Protein AF-A0A3D4AMB6-F1 (afdb_monomer_lite)

Secondary structure (DSSP, 8-state):
-BTTB-----------HHHHHHHHSS-HHHHHHHHHHHHHHHHHHTSTT--SS---GGGS-SHHHHHHHHHH-

Sequence (73 aa):
KKDGKDKTYYLYNVCDHQECYKEVGSQAISYTTGVPAMIGAMLVMNGTWKKPGVYNIEEFDPDPFMEALNKWG

Foldseek 3Di:
DPPPDDDDDDDDDDDDQVVCCVPPNGGPVCVVVVQLVVQVVVCCVVVVPPDPDDDDPVVHDCVSVVVSVVVRD

Structure (mmCIF, N/CA/C/O backbone):
data_AF-A0A3D4AMB6-F1
#
_entry.id   AF-A0A3D4AMB6-F1
#
loop_
_atom_site.group_PDB
_atom_site.id
_atom_site.type_symbol
_atom_site.label_atom_id
_atom_site.label_alt_id
_atom_site.label_comp_id
_atom_site.label_asym_id
_atom_site.label_entity_id
_atom_site.label_seq_id
_atom_site.pdbx_PDB_ins_code
_atom_site.Cartn_x
_atom_site.Cartn_y
_atom_site.Cartn_z
_atom_site.occupancy
_atom_site.B_iso_or_equiv
_atom_site.auth_seq_id
_atom_site.auth_comp_id
_atom_site.auth_asym_id
_atom_site.auth_atom_id
_atom_site.pdbx_PDB_model_num
ATOM 1 N N . LYS A 1 1 ? -10.258 -10.315 22.132 1.00 74.56 1 LYS A N 1
ATOM 2 C CA . LYS A 1 1 ? -11.563 -10.99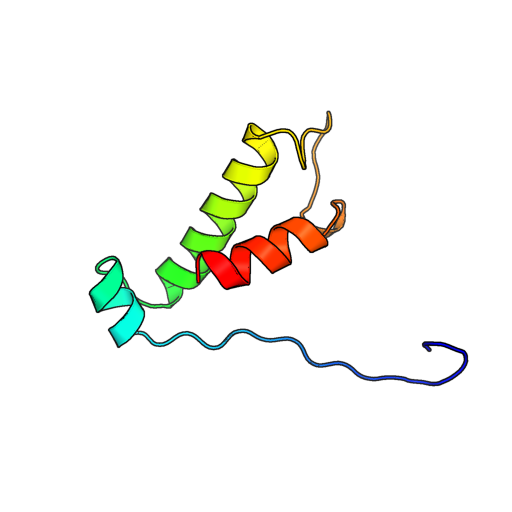8 21.966 1.00 74.56 1 LYS A CA 1
ATOM 3 C C . LYS A 1 1 ? -12.437 -10.231 20.986 1.00 74.56 1 LYS A C 1
ATOM 5 O O . LYS A 1 1 ? -12.548 -9.025 21.138 1.00 74.56 1 LYS A O 1
ATOM 10 N N . LYS A 1 2 ? -13.048 -10.896 20.007 1.00 88.62 2 LYS A N 1
ATOM 11 C CA . LYS A 1 2 ? -14.125 -10.333 19.176 1.00 88.62 2 LYS A CA 1
ATOM 12 C C . LYS A 1 2 ? -15.417 -11.018 19.609 1.00 88.62 2 LYS A C 1
ATOM 14 O O . LYS A 1 2 ? -15.419 -12.242 19.733 1.00 88.62 2 LYS A O 1
ATOM 19 N N . ASP A 1 3 ? -16.456 -10.248 19.916 1.00 94.12 3 ASP A N 1
ATOM 20 C CA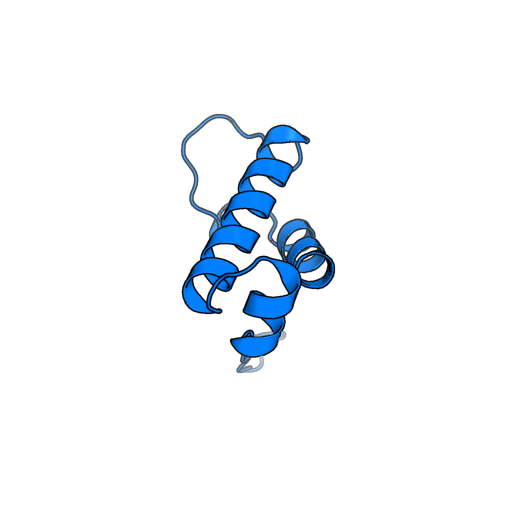 . ASP A 1 3 ? -17.747 -10.767 20.398 1.00 94.12 3 ASP A CA 1
ATOM 21 C C . ASP A 1 3 ? -17.602 -11.711 21.615 1.00 94.12 3 ASP A C 1
ATOM 23 O O . ASP A 1 3 ? -18.194 -12.786 21.683 1.00 94.12 3 ASP A O 1
ATOM 27 N N . GLY A 1 4 ? -16.721 -11.360 22.561 1.00 94.62 4 GLY A N 1
ATOM 28 C CA . GLY A 1 4 ? -16.485 -12.145 23.783 1.00 94.62 4 GLY A CA 1
ATOM 29 C C . GLY A 1 4 ? -15.640 -13.419 23.618 1.00 94.62 4 GLY A C 1
ATOM 30 O O . GLY A 1 4 ? -15.379 -14.100 24.612 1.00 94.62 4 GLY A O 1
ATOM 31 N N . LYS A 1 5 ? -15.149 -13.730 22.410 1.00 94.12 5 LYS A N 1
ATOM 32 C CA . LYS A 1 5 ? -14.314 -14.915 22.131 1.00 94.12 5 LYS A CA 1
ATOM 33 C C . LYS A 1 5 ? -12.918 -14.538 21.652 1.00 94.12 5 LYS A C 1
ATOM 35 O O . LYS A 1 5 ? -12.748 -13.540 20.948 1.00 94.12 5 LYS A O 1
ATOM 40 N N . ASP A 1 6 ? -11.910 -15.316 22.038 1.00 95.44 6 ASP A N 1
ATOM 41 C CA . ASP A 1 6 ? -10.561 -15.144 21.498 1.00 95.44 6 ASP A CA 1
ATOM 42 C C . ASP A 1 6 ? -10.565 -15.470 20.005 1.00 95.44 6 ASP A C 1
ATOM 44 O O . ASP A 1 6 ? -11.239 -16.397 19.554 1.00 95.44 6 ASP A O 1
ATOM 48 N N . LYS A 1 7 ? -9.870 -14.640 19.230 1.00 94.44 7 LYS A N 1
ATOM 49 C CA . LYS A 1 7 ? -9.716 -14.810 17.788 1.00 94.44 7 LYS A CA 1
ATOM 50 C C . LYS A 1 7 ? -8.290 -14.463 17.412 1.00 94.44 7 LYS A C 1
ATOM 52 O O . LYS A 1 7 ? -7.759 -13.462 17.888 1.00 94.44 7 LYS A O 1
ATOM 57 N N . THR A 1 8 ? -7.740 -15.268 16.519 1.00 95.38 8 THR A N 1
ATOM 58 C CA . THR A 1 8 ? -6.420 -15.081 15.927 1.00 95.38 8 THR A CA 1
ATOM 59 C C . THR A 1 8 ? -6.611 -14.827 14.440 1.00 95.38 8 THR A C 1
ATOM 61 O O . THR A 1 8 ? -7.408 -15.511 13.799 1.00 95.38 8 THR A O 1
ATOM 64 N N . TYR A 1 9 ? -5.901 -13.840 13.907 1.00 95.06 9 TYR A N 1
ATOM 65 C CA . TYR A 1 9 ? -5.919 -13.488 12.490 1.00 95.06 9 TYR A CA 1
ATOM 66 C C . TYR A 1 9 ? -4.498 -13.528 11.944 1.00 95.06 9 TYR A C 1
ATOM 68 O O . TYR A 1 9 ? -3.542 -13.314 12.690 1.00 95.06 9 TYR A O 1
ATOM 76 N N . TYR A 1 10 ? -4.375 -13.779 10.646 1.00 97.38 10 TYR A N 1
ATOM 77 C CA . TYR A 1 10 ? -3.109 -13.716 9.935 1.00 97.38 10 TYR A CA 1
ATOM 78 C C . TYR A 1 10 ? -3.308 -12.945 8.631 1.00 97.38 10 TYR A C 1
ATOM 80 O O . TYR A 1 10 ? -4.200 -13.277 7.853 1.00 97.38 10 TYR A O 1
ATOM 88 N N . LEU A 1 11 ? -2.509 -11.898 8.435 1.00 96.31 11 LEU A N 1
ATOM 89 C CA . LEU A 1 11 ? -2.553 -11.003 7.283 1.00 96.31 11 LEU A CA 1
ATOM 90 C C . LEU A 1 11 ? -1.139 -10.898 6.710 1.00 96.31 11 LEU A C 1
ATOM 92 O O . LEU A 1 11 ? -0.200 -10.610 7.452 1.00 96.31 11 LEU A O 1
ATOM 96 N N . TYR A 1 12 ? -0.993 -11.155 5.413 1.00 97.31 12 TYR A N 1
ATOM 97 C CA . TYR A 1 12 ? 0.281 -11.101 4.700 1.00 97.31 12 TYR A CA 1
ATOM 98 C C . TYR A 1 12 ? 0.050 -10.806 3.213 1.00 97.31 12 TYR A C 1
ATOM 100 O O . TYR A 1 12 ? -1.056 -10.978 2.703 1.00 97.31 12 TYR A O 1
ATOM 108 N N . ASN A 1 13 ? 1.110 -10.378 2.532 1.00 96.69 13 ASN A N 1
ATOM 109 C CA . ASN A 1 13 ? 1.184 -10.240 1.080 1.00 96.69 13 ASN A CA 1
ATOM 110 C C . ASN A 1 13 ? 2.220 -11.244 0.545 1.00 96.69 13 ASN A C 1
ATOM 112 O O . ASN A 1 13 ? 3.207 -11.539 1.222 1.00 96.69 13 ASN A O 1
ATOM 116 N N . VAL A 1 14 ? 1.980 -11.773 -0.655 1.00 97.25 14 VAL A N 1
ATOM 117 C CA . VAL A 1 14 ? 2.945 -12.583 -1.409 1.00 97.25 14 VAL A CA 1
ATOM 118 C C . VAL A 1 14 ? 3.262 -11.835 -2.689 1.00 97.25 14 VAL A C 1
ATOM 120 O O . VAL A 1 14 ? 2.352 -11.397 -3.384 1.00 97.25 14 VAL A O 1
ATOM 123 N N . CYS A 1 15 ? 4.546 -11.703 -2.998 1.00 96.00 15 CYS A N 1
ATOM 124 C CA . CYS A 1 15 ? 5.021 -10.934 -4.135 1.00 96.00 15 CYS A CA 1
ATOM 125 C C . CYS A 1 15 ? 6.119 -11.724 -4.858 1.00 96.00 15 CYS A C 1
ATOM 127 O O . CYS A 1 15 ? 7.041 -12.229 -4.214 1.00 96.00 15 CYS A O 1
ATOM 129 N N . ASP A 1 16 ? 6.004 -11.861 -6.181 1.00 97.81 16 ASP A N 1
ATOM 130 C CA . ASP A 1 16 ? 6.952 -12.612 -7.008 1.00 97.81 16 ASP A CA 1
ATOM 131 C C . ASP A 1 16 ? 7.963 -11.681 -7.691 1.00 97.81 16 ASP A C 1
ATOM 133 O O . ASP A 1 16 ? 7.606 -10.675 -8.307 1.00 97.81 16 ASP A O 1
ATOM 137 N N . HIS A 1 17 ? 9.249 -12.030 -7.607 1.00 95.56 17 HIS A N 1
ATOM 138 C CA . HIS A 1 17 ? 10.327 -11.214 -8.166 1.00 95.56 17 HIS A CA 1
ATOM 139 C C . HIS A 1 17 ? 10.263 -11.073 -9.690 1.00 95.56 17 HIS A C 1
ATOM 141 O O . HIS A 1 17 ? 10.627 -10.018 -10.210 1.00 95.56 17 HIS A O 1
ATOM 147 N N . GLN A 1 18 ? 9.861 -12.123 -10.407 1.00 96.75 18 GLN A N 1
ATOM 148 C CA . GLN A 1 18 ? 9.854 -12.120 -11.868 1.00 96.75 18 GLN A CA 1
ATOM 149 C C . GLN A 1 18 ? 8.678 -11.304 -12.396 1.00 96.75 18 GLN A C 1
ATOM 151 O O . GLN A 1 18 ? 8.862 -10.547 -13.347 1.00 96.75 18 GLN A O 1
ATOM 156 N N . GLU A 1 19 ? 7.508 -11.404 -11.764 1.00 96.62 19 GLU A N 1
ATOM 157 C CA . GLU A 1 19 ? 6.348 -10.577 -12.116 1.00 96.62 19 GLU A CA 1
ATOM 158 C C . GLU A 1 19 ? 6.622 -9.084 -11.875 1.00 96.62 19 GLU A C 1
ATOM 160 O O . GLU A 1 19 ? 6.428 -8.279 -12.787 1.00 96.62 19 GLU A O 1
ATOM 165 N N . CYS A 1 20 ? 7.217 -8.713 -10.733 1.00 96.31 20 CYS A N 1
ATOM 166 C CA . CYS A 1 20 ? 7.627 -7.322 -10.474 1.00 96.31 20 CYS A CA 1
ATOM 167 C C . CYS A 1 20 ? 8.604 -6.791 -11.534 1.00 96.31 20 CYS A C 1
ATOM 169 O O . CYS A 1 20 ? 8.512 -5.642 -11.975 1.00 96.31 20 CYS A O 1
ATOM 171 N N . TYR A 1 21 ? 9.558 -7.630 -11.952 1.00 96.12 21 TYR A N 1
ATOM 172 C CA . TYR A 1 21 ? 10.542 -7.246 -12.958 1.00 96.12 21 TYR A CA 1
ATOM 173 C C . TYR A 1 21 ? 9.907 -7.085 -14.343 1.00 96.12 21 TYR A C 1
ATOM 175 O O . TYR A 1 21 ? 10.271 -6.166 -15.073 1.00 96.12 21 TYR A O 1
ATOM 183 N N . LYS A 1 22 ? 8.935 -7.931 -14.701 1.00 97.19 22 LYS A N 1
ATOM 184 C CA . LYS A 1 22 ? 8.182 -7.798 -15.957 1.00 97.19 22 LYS A CA 1
ATOM 185 C C . LYS A 1 22 ? 7.352 -6.516 -15.997 1.00 97.19 22 LYS A C 1
ATOM 187 O O . LYS A 1 22 ? 7.274 -5.899 -17.054 1.00 97.19 22 LYS A O 1
ATOM 192 N N . GLU A 1 23 ? 6.741 -6.132 -14.877 1.00 96.19 23 GLU A N 1
ATOM 193 C CA . GLU A 1 23 ? 5.856 -4.965 -14.816 1.00 96.19 23 GLU A CA 1
ATOM 194 C C . GLU A 1 23 ? 6.635 -3.643 -14.805 1.00 96.19 23 GLU A C 1
ATOM 196 O O . GLU A 1 23 ? 6.373 -2.755 -15.616 1.00 96.19 23 GLU A O 1
ATOM 201 N N . VAL A 1 24 ? 7.604 -3.512 -13.893 1.00 96.25 24 VAL A N 1
ATOM 202 C CA . VAL A 1 24 ? 8.278 -2.228 -13.617 1.00 96.25 24 VAL A CA 1
ATOM 203 C C . VAL A 1 24 ? 9.806 -2.325 -13.584 1.00 96.25 24 VAL A C 1
ATOM 205 O O . VAL A 1 24 ? 10.479 -1.361 -13.221 1.00 96.25 24 VAL A O 1
ATOM 208 N N . GLY A 1 25 ? 10.389 -3.470 -13.951 1.00 96.50 25 GLY A N 1
ATOM 209 C CA . GLY A 1 25 ? 11.844 -3.623 -14.072 1.00 96.50 25 GLY A CA 1
ATOM 210 C C . GLY A 1 25 ? 12.605 -3.662 -12.745 1.00 96.50 25 GLY A C 1
ATOM 211 O O . GLY A 1 25 ? 13.802 -3.374 -12.728 1.00 96.50 25 GLY A O 1
ATOM 212 N N . SER A 1 26 ? 11.949 -4.011 -11.631 1.00 96.06 26 SER A N 1
ATOM 213 C CA . SER A 1 26 ? 12.581 -4.072 -10.304 1.00 96.06 26 SER A CA 1
ATOM 214 C C . SER A 1 26 ? 12.279 -5.368 -9.547 1.00 96.06 26 SER A C 1
ATOM 216 O O . SER A 1 26 ? 11.356 -6.106 -9.879 1.00 96.06 26 SER A O 1
ATOM 218 N N . GLN A 1 27 ? 13.077 -5.660 -8.520 1.00 96.56 27 GLN A N 1
ATOM 219 C CA . GLN A 1 27 ? 12.850 -6.777 -7.606 1.00 96.56 27 GLN A CA 1
ATOM 220 C C . GLN A 1 27 ? 11.679 -6.511 -6.646 1.00 96.56 27 GLN A C 1
ATOM 222 O O . GLN A 1 27 ? 11.440 -5.370 -6.247 1.00 96.56 27 GLN A O 1
ATOM 227 N N . ALA A 1 28 ? 11.044 -7.586 -6.163 1.00 95.69 28 ALA A N 1
ATOM 228 C CA . ALA A 1 28 ? 9.918 -7.527 -5.229 1.00 95.69 28 ALA A CA 1
ATOM 229 C C . ALA A 1 28 ? 10.168 -6.656 -3.984 1.00 95.69 28 ALA A C 1
ATOM 231 O O . ALA A 1 28 ? 9.263 -5.965 -3.551 1.00 95.69 28 ALA A O 1
ATOM 232 N N . ILE A 1 29 ? 11.396 -6.586 -3.450 1.00 96.38 29 ILE A N 1
ATOM 233 C CA . ILE A 1 29 ? 11.708 -5.731 -2.284 1.00 96.38 29 ILE A CA 1
ATOM 234 C C . ILE A 1 29 ? 11.462 -4.240 -2.571 1.00 96.38 29 ILE A C 1
ATOM 236 O O . ILE A 1 29 ? 10.905 -3.515 -1.743 1.00 96.38 29 ILE A O 1
ATOM 240 N N . SER A 1 30 ? 11.880 -3.770 -3.750 1.00 96.94 30 SER A N 1
ATOM 241 C CA . SER A 1 30 ? 11.640 -2.387 -4.168 1.00 96.94 30 SER A CA 1
ATOM 242 C C . SER A 1 30 ? 10.169 -2.177 -4.504 1.00 96.94 30 SER A C 1
ATOM 244 O O . SER A 1 30 ? 9.610 -1.149 -4.132 1.00 96.94 30 SER A O 1
ATOM 246 N N . TYR A 1 31 ? 9.532 -3.171 -5.122 1.00 97.00 31 TYR A N 1
ATOM 247 C CA . TYR A 1 31 ? 8.113 -3.146 -5.468 1.00 97.00 31 TYR A CA 1
ATOM 248 C C . TYR A 1 31 ? 7.212 -3.011 -4.232 1.00 97.00 31 TYR A C 1
ATOM 250 O O . TYR A 1 31 ? 6.445 -2.054 -4.122 1.00 97.00 31 TYR A O 1
ATOM 258 N N . THR A 1 32 ? 7.382 -3.891 -3.240 1.00 95.81 32 THR A N 1
ATOM 259 C CA . THR A 1 32 ? 6.597 -3.901 -1.994 1.00 95.81 32 THR A CA 1
ATOM 260 C C . THR A 1 32 ? 6.813 -2.659 -1.137 1.00 95.81 32 THR A C 1
ATOM 262 O O . THR A 1 32 ? 6.032 -2.412 -0.229 1.00 95.81 32 THR A O 1
ATOM 265 N N . THR A 1 33 ? 7.861 -1.877 -1.398 1.00 97.44 33 THR A N 1
ATOM 266 C CA . THR A 1 33 ? 8.085 -0.581 -0.739 1.00 97.44 33 THR A CA 1
ATOM 267 C C . THR A 1 33 ? 7.506 0.567 -1.569 1.00 97.44 33 THR A C 1
ATOM 269 O O . THR A 1 33 ? 6.873 1.477 -1.033 1.00 97.44 33 THR A O 1
ATOM 272 N N . GLY A 1 34 ? 7.705 0.526 -2.889 1.00 97.94 34 GLY A N 1
ATOM 273 C CA . GLY A 1 34 ? 7.297 1.577 -3.816 1.00 97.94 34 GLY A CA 1
ATOM 274 C C . GLY A 1 34 ? 5.782 1.700 -3.961 1.00 97.94 34 GLY A C 1
ATOM 275 O O . GLY A 1 34 ? 5.267 2.819 -3.951 1.00 97.94 34 GLY A O 1
ATOM 276 N N . VAL A 1 35 ? 5.061 0.575 -4.030 1.00 98.00 35 VAL A N 1
ATOM 277 C CA . VAL A 1 35 ? 3.594 0.577 -4.160 1.00 98.00 35 VAL A CA 1
ATOM 278 C C . VAL A 1 35 ? 2.922 1.230 -2.937 1.00 98.00 35 VAL A C 1
ATOM 280 O O . VAL A 1 35 ? 2.188 2.203 -3.130 1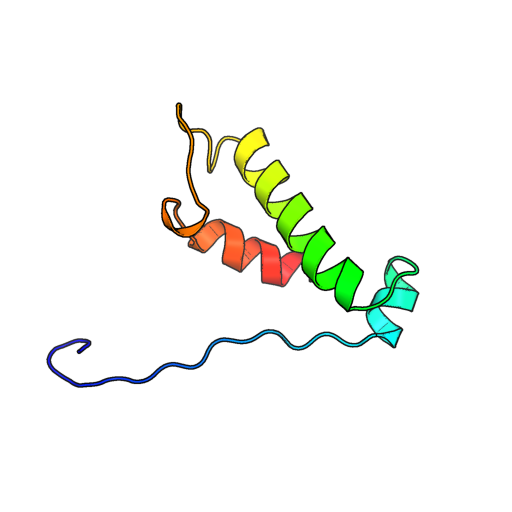.00 98.00 35 VAL A O 1
ATOM 283 N N . PRO A 1 36 ? 3.220 0.837 -1.678 1.00 98.12 36 PRO A N 1
ATOM 284 C CA . PRO A 1 36 ? 2.733 1.546 -0.489 1.00 98.12 36 PRO A CA 1
ATOM 285 C C . PRO A 1 36 ? 3.077 3.038 -0.446 1.00 98.12 36 PRO A C 1
ATOM 287 O O . PRO A 1 36 ? 2.238 3.845 -0.043 1.00 98.12 36 PRO A O 1
ATOM 290 N N . ALA A 1 37 ? 4.286 3.422 -0.876 1.00 98.25 37 ALA A N 1
ATOM 291 C CA . ALA A 1 37 ? 4.696 4.826 -0.911 1.00 98.25 37 ALA A CA 1
ATOM 292 C C . ALA A 1 37 ? 3.830 5.647 -1.881 1.00 98.25 37 ALA A C 1
ATOM 294 O O . ALA A 1 37 ? 3.378 6.742 -1.536 1.00 98.25 37 ALA A O 1
ATOM 295 N N . MET A 1 38 ? 3.551 5.099 -3.068 1.00 98.31 38 MET A N 1
ATOM 296 C CA . MET A 1 38 ? 2.657 5.720 -4.046 1.00 98.31 38 MET A CA 1
ATOM 297 C C . MET A 1 38 ? 1.226 5.837 -3.508 1.00 98.31 38 MET A C 1
ATOM 299 O O . MET A 1 38 ? 0.641 6.919 -3.586 1.00 98.31 38 MET A O 1
ATOM 303 N N . ILE A 1 39 ? 0.680 4.775 -2.904 1.00 98.50 39 ILE A N 1
ATOM 304 C CA . ILE A 1 39 ? -0.682 4.782 -2.346 1.00 98.50 39 ILE A CA 1
ATOM 305 C C . ILE A 1 39 ? -0.809 5.826 -1.230 1.00 98.50 39 ILE A C 1
ATOM 307 O O . ILE A 1 39 ? -1.747 6.622 -1.245 1.00 98.50 39 ILE A O 1
ATOM 311 N N . GLY A 1 40 ? 0.143 5.876 -0.292 1.00 97.88 40 GLY A N 1
ATOM 312 C CA . GLY A 1 40 ? 0.139 6.875 0.780 1.00 97.88 40 GLY A CA 1
ATOM 313 C C . GLY A 1 40 ? 0.150 8.306 0.234 1.00 97.88 40 GLY A C 1
ATOM 314 O O . GLY A 1 40 ? -0.657 9.138 0.652 1.00 97.88 40 GLY A O 1
ATOM 315 N N . ALA A 1 41 ? 0.997 8.584 -0.764 1.00 98.25 41 ALA A N 1
ATOM 316 C CA . ALA A 1 41 ? 1.023 9.883 -1.434 1.00 98.25 41 ALA A CA 1
ATOM 317 C C . ALA A 1 41 ? -0.311 10.198 -2.133 1.00 98.25 41 ALA A C 1
ATOM 319 O O . ALA A 1 41 ? -0.844 11.299 -1.978 1.00 98.25 41 ALA A O 1
ATOM 320 N N . MET A 1 42 ? -0.886 9.226 -2.847 1.00 98.38 42 MET A N 1
ATOM 321 C CA . MET A 1 42 ? -2.180 9.357 -3.520 1.00 98.38 42 MET A CA 1
ATOM 322 C C . MET A 1 42 ? -3.303 9.712 -2.532 1.00 98.38 42 MET A C 1
ATOM 324 O O . MET A 1 42 ? -4.058 10.646 -2.804 1.00 98.38 42 MET A O 1
ATOM 328 N N . LEU A 1 43 ? -3.397 9.020 -1.389 1.00 98.31 43 LEU A N 1
ATOM 329 C CA . LEU A 1 43 ? -4.435 9.257 -0.374 1.00 98.31 43 LEU A CA 1
ATOM 330 C C . LEU A 1 43 ? -4.272 10.601 0.350 1.00 98.31 43 LEU A C 1
ATOM 332 O O . LEU A 1 43 ? -5.256 11.219 0.758 1.00 98.31 43 LEU A O 1
ATOM 336 N N . VAL A 1 44 ? -3.044 11.099 0.500 1.00 98.00 44 VAL A N 1
ATOM 337 C CA . VAL A 1 44 ? -2.817 12.455 1.022 1.00 98.00 44 VAL A CA 1
ATOM 338 C C . VAL A 1 44 ? -3.235 13.504 -0.011 1.00 98.00 44 VAL A C 1
ATOM 340 O O . VAL A 1 44 ? -3.932 14.466 0.322 1.00 98.00 44 VAL A O 1
ATOM 343 N N . MET A 1 45 ? -2.835 13.324 -1.273 1.00 97.88 45 MET A N 1
ATOM 344 C CA . MET A 1 45 ? -3.077 14.297 -2.343 1.00 97.88 45 MET A CA 1
ATOM 345 C C . MET A 1 45 ? -4.545 14.377 -2.771 1.00 97.88 45 MET A C 1
ATOM 347 O O . MET A 1 45 ? -5.020 15.470 -3.083 1.00 97.88 45 MET A O 1
ATOM 351 N N . ASN A 1 46 ? -5.273 13.258 -2.771 1.00 97.69 46 ASN A N 1
ATOM 352 C CA . ASN A 1 46 ? -6.694 13.227 -3.131 1.00 97.69 46 ASN A CA 1
ATOM 353 C C . ASN A 1 46 ? -7.623 13.690 -1.988 1.00 97.69 46 ASN A C 1
ATOM 355 O O . ASN A 1 46 ? -8.823 13.847 -2.202 1.00 97.69 46 ASN A O 1
ATOM 359 N N . GLY A 1 47 ? -7.076 13.934 -0.792 1.00 97.81 47 GLY A N 1
ATOM 360 C CA . GLY A 1 47 ? -7.813 14.428 0.367 1.00 97.81 47 GLY A CA 1
ATOM 361 C C . GLY A 1 47 ? -8.259 13.359 1.367 1.00 97.81 47 GLY A C 1
ATOM 362 O O . GLY A 1 47 ? -8.593 13.731 2.490 1.00 97.81 47 GLY A O 1
ATOM 363 N N . THR A 1 48 ? -8.230 12.068 1.020 1.00 98.19 48 THR A N 1
ATOM 364 C CA . THR A 1 48 ? -8.717 10.972 1.881 1.00 98.19 48 THR A CA 1
ATOM 365 C C . THR A 1 48 ? -7.988 10.919 3.227 1.00 98.19 48 THR A C 1
ATOM 367 O O . THR A 1 48 ? -8.622 10.766 4.266 1.00 98.19 48 THR A O 1
ATOM 370 N N . TRP A 1 49 ? -6.669 11.114 3.231 1.00 97.94 49 TRP A N 1
ATOM 371 C CA . TRP A 1 49 ? -5.827 11.160 4.435 1.00 97.94 49 TRP A CA 1
ATOM 372 C C . TRP A 1 49 ? -5.328 12.579 4.757 1.00 97.94 49 TRP A C 1
ATOM 374 O O . TRP A 1 49 ? -4.305 12.772 5.415 1.00 97.94 49 TRP A O 1
ATOM 384 N N . LYS A 1 50 ? -6.035 13.621 4.303 1.00 97.00 50 LYS A N 1
ATOM 385 C CA . LYS A 1 50 ? -5.619 15.009 4.542 1.00 97.00 50 LYS A CA 1
ATOM 386 C C . LYS A 1 50 ? -6.035 15.484 5.936 1.00 97.00 50 LYS A C 1
ATOM 388 O O . LYS A 1 50 ? -7.169 15.905 6.153 1.00 97.00 50 LYS A O 1
ATOM 393 N N . LYS A 1 51 ? -5.081 15.490 6.869 1.00 95.38 51 LYS A N 1
ATOM 394 C CA . LYS A 1 51 ? -5.253 15.945 8.258 1.00 95.38 51 LYS A CA 1
ATOM 395 C C . LYS A 1 51 ? -4.051 16.802 8.693 1.00 95.38 51 LYS A C 1
ATOM 397 O O . LYS A 1 51 ? -2.921 16.435 8.382 1.00 95.38 51 LYS A O 1
ATOM 402 N N . PRO A 1 52 ? -4.240 17.938 9.391 1.00 97.62 52 PRO A N 1
ATOM 403 C CA . PRO A 1 52 ? -3.123 18.754 9.872 1.00 97.62 52 PRO A CA 1
ATOM 404 C C . PRO A 1 52 ? -2.386 18.052 11.017 1.00 97.62 52 PRO A C 1
ATOM 406 O O . PRO A 1 52 ? -3.028 17.599 11.960 1.00 97.62 52 PRO A O 1
ATOM 409 N N . GLY A 1 53 ? -1.057 17.973 10.956 1.00 97.56 53 GLY A N 1
ATOM 410 C CA . GLY A 1 53 ? -0.223 17.321 11.974 1.00 97.56 53 GLY A CA 1
ATOM 411 C C . GLY A 1 53 ? 0.770 16.325 11.375 1.00 97.56 53 GLY A C 1
ATOM 412 O O . GLY A 1 53 ? 0.962 16.286 10.162 1.00 97.56 53 GLY A O 1
ATOM 413 N N . VAL A 1 54 ? 1.400 15.539 12.246 1.00 98.00 54 VAL A N 1
ATOM 414 C CA . VAL A 1 54 ? 2.284 14.422 11.889 1.00 98.00 54 VAL A CA 1
ATOM 415 C C . VAL A 1 54 ? 1.596 13.150 12.359 1.00 98.00 54 VAL A C 1
ATOM 417 O O . VAL A 1 54 ? 1.160 13.106 13.506 1.00 98.00 54 VAL A O 1
ATOM 420 N N . TYR A 1 55 ? 1.481 12.159 11.479 1.00 98.12 55 TYR A N 1
ATOM 421 C CA . TYR A 1 55 ? 0.716 10.941 11.731 1.00 98.12 55 TYR A CA 1
ATOM 422 C C . TYR A 1 55 ? 1.478 9.720 11.233 1.00 98.12 55 TYR A C 1
ATOM 424 O O . TYR A 1 55 ? 2.117 9.776 10.177 1.00 98.12 55 TYR A O 1
ATOM 432 N N . ASN A 1 56 ? 1.362 8.623 11.969 1.00 98.38 56 ASN A N 1
ATOM 433 C CA . ASN A 1 56 ? 1.695 7.291 11.483 1.00 98.38 56 ASN A CA 1
ATOM 434 C C . ASN A 1 56 ? 0.505 6.691 10.711 1.00 98.38 56 ASN A C 1
ATOM 436 O O . ASN A 1 56 ? -0.619 7.192 10.772 1.00 98.38 56 ASN A O 1
ATOM 440 N N . ILE A 1 57 ? 0.749 5.621 9.951 1.00 96.88 57 ILE A N 1
ATOM 441 C CA . ILE A 1 57 ? -0.240 5.038 9.025 1.00 96.88 57 ILE A CA 1
ATOM 442 C C . ILE A 1 57 ? -1.451 4.469 9.780 1.00 96.88 57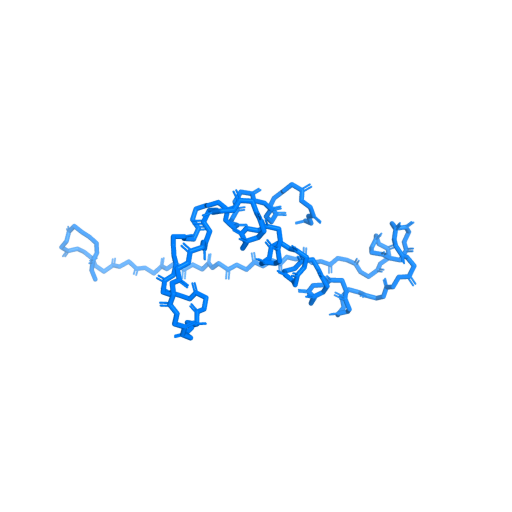 ILE A C 1
ATOM 444 O O . ILE A 1 57 ? -2.584 4.615 9.329 1.00 96.88 57 ILE A O 1
ATOM 448 N N . GLU A 1 58 ? -1.231 3.875 10.951 1.00 97.50 58 GLU A N 1
ATOM 449 C CA . GLU A 1 58 ? -2.268 3.286 11.806 1.00 97.50 58 GLU A CA 1
ATOM 450 C C . GLU A 1 58 ? -3.249 4.307 12.407 1.00 97.50 58 GLU A C 1
ATOM 452 O O . GLU A 1 58 ? -4.259 3.919 12.993 1.00 97.50 58 GLU A O 1
ATOM 457 N N . GLU A 1 59 ? -2.968 5.606 12.274 1.00 98.31 59 GLU A N 1
ATOM 458 C CA . GLU A 1 59 ? -3.844 6.686 12.740 1.00 98.31 59 GLU A CA 1
ATOM 459 C C . GLU A 1 59 ? -4.891 7.108 11.696 1.00 98.31 59 GLU A C 1
ATOM 461 O O . GLU A 1 59 ? -5.746 7.956 11.982 1.00 98.31 59 GLU A O 1
ATOM 466 N N . PHE A 1 60 ? -4.826 6.539 10.491 1.00 97.75 60 PHE A N 1
ATOM 467 C CA . PHE A 1 60 ? -5.778 6.769 9.411 1.00 97.75 60 PHE A CA 1
ATOM 468 C C . PHE A 1 60 ? -6.735 5.589 9.225 1.00 97.75 60 PHE A C 1
ATOM 470 O O . PHE A 1 60 ? -6.488 4.479 9.689 1.00 97.75 60 PHE A O 1
ATOM 477 N N . ASP A 1 61 ? -7.833 5.838 8.509 1.00 97.81 61 ASP A N 1
ATOM 478 C CA . ASP A 1 61 ? -8.723 4.780 8.036 1.00 97.81 61 ASP A CA 1
ATOM 479 C C . ASP A 1 61 ? -7.965 3.851 7.063 1.00 97.81 61 ASP A C 1
ATOM 481 O O . ASP A 1 61 ? -7.500 4.334 6.018 1.00 97.81 61 ASP A O 1
ATOM 485 N N . PRO A 1 62 ? -7.797 2.553 7.393 1.00 98.06 62 PRO A N 1
ATOM 486 C CA . PRO A 1 62 ? -7.044 1.619 6.566 1.00 98.06 62 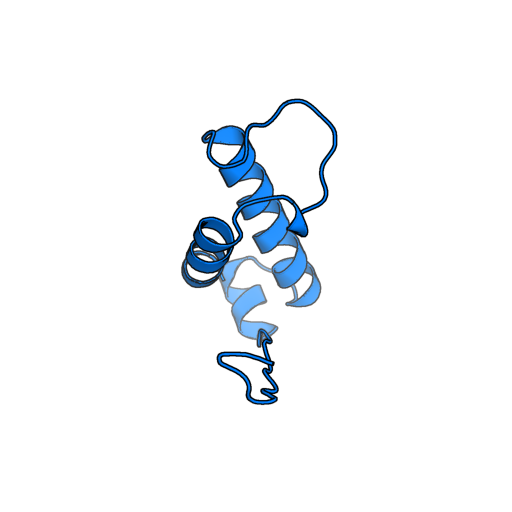PRO A CA 1
ATOM 487 C C . PRO A 1 62 ? -7.818 1.155 5.328 1.00 98.06 62 PRO A C 1
ATOM 489 O O . PRO A 1 62 ? -7.183 0.705 4.373 1.00 98.06 62 PRO A O 1
ATOM 492 N N . ASP A 1 63 ? -9.149 1.257 5.311 1.00 98.31 63 ASP A N 1
ATOM 493 C CA . ASP A 1 63 ? -10.001 0.709 4.249 1.00 98.31 63 ASP A CA 1
ATOM 494 C C . ASP A 1 63 ? -9.588 1.185 2.837 1.00 98.31 63 ASP A C 1
ATOM 496 O O . ASP A 1 63 ? -9.274 0.333 1.996 1.00 98.31 63 ASP A O 1
ATOM 500 N N . PRO A 1 64 ? -9.445 2.500 2.556 1.00 98.12 64 PRO A N 1
ATOM 501 C CA . PRO A 1 64 ? -9.028 2.969 1.230 1.00 98.12 64 PRO A CA 1
ATOM 502 C C . PRO A 1 64 ? -7.600 2.544 0.850 1.00 98.12 64 PRO A C 1
ATOM 504 O O . PRO A 1 64 ? -7.286 2.413 -0.335 1.00 98.12 64 PRO A O 1
ATOM 507 N N . PHE A 1 65 ? -6.720 2.319 1.829 1.00 98.12 65 PHE A N 1
ATOM 508 C CA . PHE A 1 65 ? -5.362 1.836 1.577 1.00 98.12 65 PHE A CA 1
ATOM 509 C C . PHE A 1 65 ? -5.366 0.353 1.200 1.00 98.12 65 PHE A C 1
ATOM 511 O O . PHE A 1 65 ? -4.706 -0.040 0.240 1.00 98.12 65 PHE A O 1
ATOM 518 N N . MET A 1 66 ? -6.150 -0.463 1.910 1.00 98.00 66 MET A N 1
ATOM 519 C CA . MET A 1 66 ? -6.302 -1.892 1.625 1.00 98.00 66 MET A CA 1
ATOM 520 C C . MET A 1 66 ? -6.975 -2.137 0.268 1.00 98.00 66 MET A C 1
ATOM 522 O O . MET A 1 66 ? -6.573 -3.042 -0.464 1.00 98.00 66 MET A O 1
ATOM 526 N N . GLU A 1 67 ? -7.957 -1.313 -0.107 1.00 98.00 67 GLU A N 1
ATOM 527 C CA . GLU A 1 67 ? -8.548 -1.340 -1.451 1.00 98.00 67 GLU A CA 1
ATOM 528 C C . GLU A 1 67 ? -7.522 -0.990 -2.536 1.00 98.00 67 GLU A C 1
ATOM 530 O O . GLU A 1 67 ? -7.453 -1.659 -3.569 1.00 98.00 67 GLU A O 1
ATOM 535 N N . ALA A 1 68 ? -6.699 0.035 -2.298 1.00 97.50 68 ALA A N 1
ATOM 536 C CA . ALA A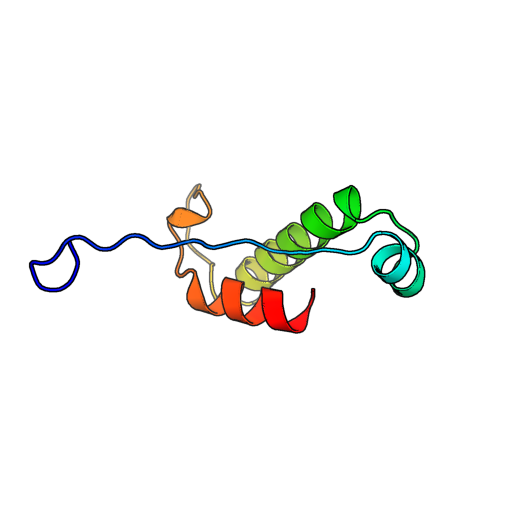 1 68 ? -5.666 0.451 -3.237 1.00 97.50 68 ALA A CA 1
ATOM 537 C C . ALA A 1 68 ? -4.539 -0.582 -3.380 1.00 97.50 68 ALA A C 1
ATOM 539 O O . ALA A 1 68 ? -4.053 -0.756 -4.497 1.00 97.50 68 ALA A O 1
ATOM 540 N N . LEU A 1 69 ? -4.163 -1.290 -2.306 1.00 97.50 69 LEU A N 1
ATOM 541 C CA . LEU A 1 69 ? -3.208 -2.401 -2.378 1.00 97.50 69 LEU A CA 1
ATOM 542 C C . LEU A 1 69 ? -3.686 -3.447 -3.390 1.00 97.50 69 LEU A C 1
ATOM 544 O O . LEU A 1 69 ? -2.984 -3.697 -4.355 1.00 97.50 69 LEU A O 1
ATOM 548 N N . ASN A 1 70 ? -4.929 -3.928 -3.276 1.00 96.00 70 ASN A N 1
ATOM 549 C CA . ASN A 1 70 ? -5.486 -4.908 -4.223 1.00 96.00 70 ASN A CA 1
ATOM 550 C C . ASN A 1 70 ? -5.539 -4.418 -5.683 1.00 96.00 70 ASN A C 1
ATOM 552 O O . ASN A 1 70 ? -5.652 -5.226 -6.602 1.00 96.00 70 ASN A O 1
ATOM 556 N N . LYS A 1 71 ? -5.544 -3.098 -5.907 1.00 96.56 71 LYS A N 1
ATOM 557 C CA . LYS A 1 71 ? -5.622 -2.500 -7.245 1.00 96.56 71 LYS A CA 1
ATOM 558 C C . LYS A 1 71 ? -4.249 -2.292 -7.885 1.00 96.56 71 LYS A C 1
ATOM 560 O O . LYS A 1 71 ? -4.152 -2.353 -9.109 1.00 96.56 71 LYS A O 1
ATOM 565 N N . TRP A 1 72 ? -3.239 -1.970 -7.082 1.00 93.56 72 TRP A N 1
ATOM 566 C CA . TRP A 1 72 ? -1.923 -1.523 -7.549 1.00 93.56 72 TRP A CA 1
ATOM 567 C C . TRP A 1 72 ? -0.779 -2.488 -7.206 1.00 93.56 72 TRP A C 1
ATOM 569 O O . TRP A 1 72 ? 0.369 -2.148 -7.478 1.00 93.56 72 TRP A O 1
ATOM 579 N N . GLY A 1 73 ? -1.075 -3.647 -6.607 1.00 73.75 73 GLY A N 1
ATOM 580 C CA . GLY A 1 73 ? -0.104 -4.702 -6.306 1.00 73.75 73 GLY A CA 1
ATOM 581 C C . GLY A 1 73 ? -0.749 -5.989 -5.811 1.00 73.75 73 GLY A C 1
ATOM 582 O O . GLY A 1 73 ? -1.197 -6.008 -4.643 1.00 73.75 73 GLY A O 1
#

Radius of gyration: 15.46 Å; chains: 1; bounding box: 31×34×40 Å

pLDDT: mean 96.27, std 4.02, range [73.75, 98.5]